Protein AF-A0A937BWY9-F1 (afdb_monomer_lite)

Sequence (164 aa):
MGCRSGISLKLDKDNQLSMIPYVVAERKTKSTTWFFGRTANEGKVNILKSVSLQLISKKKAGSAGRKNSDEYYIIDLCDQHLGIKGSRQHRFDFLLGDSGRKLPVDVYYESLNLVVEFNEQQHSKSIKHFDKPDKITVSGVNRGMQRKMYDKLKRTVLPKRGIR

Secondary structure (DSSP, 8-state):
-----HHHHHHHHTT-GGGSTTEEEEEETTEEEEEE-S----S----------------------GGGSHHHHHHHHHHHHHTS--EEEEEEEEEE-TTSPEEEEEEEEGGGTEEE----GGGSS--HHHH-TT-B-TTS-BHHHHHHHHHHHHHHHHHHTT--

Radius of gyration: 24.06 Å; chains: 1; bounding box: 37×62×51 Å

pLDDT: mean 71.96, std 20.23, range [33.38, 96.62]

Foldseek 3Di:
DDDPPPVCVVCVVVVNNVVDPQWDWDDDPVDIDIDGDPDPDDDDPDDPPDDDPDPPDPPPPPPPDPCPDPLNVVQVVVCVVVVHRWDAQDFDQPQAAPVRDTGGFGTADPVVLEGDHDDDCVLVDDDCVQQVCVDADPVRDTPSVSVVVSVVSCVVVSVVVVRD

Structure (mmCIF, N/CA/C/O backbone):
data_AF-A0A937BWY9-F1
#
_entry.id   AF-A0A937BWY9-F1
#
loop_
_atom_site.group_PDB
_atom_site.id
_atom_site.type_symbol
_atom_site.label_atom_id
_atom_site.label_alt_id
_atom_site.label_comp_id
_atom_site.label_asym_id
_atom_site.label_entity_id
_atom_site.label_seq_id
_atom_site.pdbx_PDB_ins_code
_atom_site.Cartn_x
_atom_site.Cartn_y
_atom_site.Cartn_z
_atom_site.occupancy
_atom_site.B_iso_or_equiv
_atom_site.auth_seq_id
_atom_site.auth_comp_id
_atom_site.auth_asym_id
_atom_site.auth_atom_id
_atom_site.pdbx_PDB_model_num
ATOM 1 N N . MET A 1 1 ? 3.458 19.291 4.969 1.00 33.38 1 MET A N 1
ATOM 2 C CA . MET A 1 1 ? 3.557 20.192 3.797 1.00 33.38 1 MET A CA 1
ATOM 3 C C . MET A 1 1 ? 3.786 21.615 4.277 1.00 33.38 1 MET A C 1
ATOM 5 O O . MET A 1 1 ? 2.881 22.220 4.831 1.00 33.38 1 MET A O 1
ATOM 9 N N . GLY A 1 2 ? 5.010 22.127 4.138 1.00 35.19 2 GLY A N 1
ATOM 10 C CA . GLY A 1 2 ? 5.295 23.534 4.411 1.00 35.19 2 GLY A CA 1
ATOM 11 C C . GLY A 1 2 ? 4.784 24.380 3.254 1.00 35.19 2 GLY A C 1
ATOM 12 O O . GLY A 1 2 ? 5.436 24.445 2.212 1.00 35.19 2 GLY A O 1
ATOM 13 N N . CYS A 1 3 ? 3.620 25.006 3.419 1.00 35.94 3 CYS A N 1
ATOM 14 C CA . CYS A 1 3 ? 3.224 26.113 2.561 1.00 35.94 3 CYS A CA 1
ATOM 15 C C . CYS A 1 3 ? 4.315 27.181 2.683 1.00 35.94 3 CYS A C 1
ATOM 17 O O . CYS A 1 3 ? 4.510 27.746 3.756 1.00 35.94 3 CYS A O 1
ATOM 19 N N . ARG A 1 4 ? 5.062 27.444 1.604 1.00 43.94 4 ARG A N 1
ATOM 20 C CA . ARG A 1 4 ? 5.925 28.629 1.522 1.00 43.94 4 ARG A CA 1
ATOM 21 C C . ARG A 1 4 ? 4.999 29.839 1.410 1.00 43.94 4 ARG A C 1
ATOM 23 O O . ARG A 1 4 ? 4.668 30.285 0.317 1.00 43.94 4 ARG A O 1
ATOM 30 N N . SER A 1 5 ? 4.491 30.287 2.552 1.00 49.69 5 SER A N 1
ATOM 31 C CA . SER A 1 5 ? 3.469 31.316 2.671 1.00 49.69 5 SER A CA 1
ATOM 32 C C . SER A 1 5 ? 4.078 32.698 2.435 1.00 49.69 5 SER A C 1
ATOM 34 O O . SER A 1 5 ? 4.404 33.429 3.367 1.00 49.69 5 SER A O 1
ATOM 36 N N . GLY A 1 6 ? 4.198 33.095 1.163 1.00 54.75 6 GLY A N 1
ATOM 37 C CA . GLY A 1 6 ? 4.544 34.478 0.793 1.00 54.75 6 GLY A CA 1
ATOM 38 C C . GLY A 1 6 ? 3.626 35.519 1.457 1.00 54.75 6 GLY A C 1
ATOM 39 O O . GLY A 1 6 ? 4.057 36.629 1.754 1.00 54.75 6 GLY A O 1
ATOM 40 N N . ILE A 1 7 ? 2.396 35.115 1.787 1.00 60.25 7 ILE A N 1
ATOM 41 C CA . ILE A 1 7 ? 1.405 35.900 2.529 1.00 60.25 7 ILE A CA 1
ATOM 42 C C . ILE A 1 7 ? 1.875 36.197 3.965 1.00 60.25 7 ILE A C 1
ATOM 44 O O . ILE A 1 7 ? 1.814 37.343 4.396 1.00 60.25 7 ILE A O 1
ATOM 48 N N . SER A 1 8 ? 2.421 35.211 4.689 1.00 57.72 8 SER A N 1
ATOM 49 C CA . SER A 1 8 ? 2.916 35.413 6.062 1.00 57.72 8 SER A CA 1
ATOM 50 C C . SER A 1 8 ? 4.131 36.336 6.098 1.00 57.72 8 SER A C 1
ATOM 52 O O . SER A 1 8 ? 4.260 37.139 7.011 1.00 57.72 8 SER A O 1
ATOM 54 N N . LEU A 1 9 ? 4.996 36.265 5.081 1.00 62.19 9 LEU A N 1
ATOM 55 C CA . LEU A 1 9 ? 6.194 37.101 4.995 1.00 62.19 9 LEU A CA 1
ATOM 56 C C . LEU A 1 9 ? 5.858 38.572 4.694 1.00 62.19 9 LEU A C 1
ATOM 58 O O . LEU A 1 9 ? 6.522 39.471 5.205 1.00 62.19 9 LEU A O 1
ATOM 62 N N . LYS A 1 10 ? 4.829 38.817 3.871 1.00 69.31 10 LYS A N 1
ATOM 63 C CA . LYS A 1 10 ? 4.299 40.158 3.580 1.00 69.31 10 LYS A CA 1
ATOM 64 C C . LYS A 1 10 ? 3.650 40.765 4.831 1.00 69.31 10 LYS A C 1
ATOM 66 O O . LYS A 1 10 ? 4.046 41.844 5.250 1.00 69.31 10 LYS A O 1
ATOM 71 N N . LEU A 1 11 ? 2.756 40.020 5.481 1.00 68.50 11 LEU A N 1
ATOM 72 C CA . LEU A 1 11 ? 2.069 40.462 6.700 1.00 68.50 11 LEU A CA 1
ATOM 73 C C . LEU A 1 11 ? 3.018 40.644 7.891 1.00 68.50 11 LEU A C 1
ATOM 75 O O . LEU A 1 11 ? 2.766 41.491 8.741 1.00 68.50 11 LEU A O 1
ATOM 79 N N . ASP A 1 12 ? 4.120 39.889 7.951 1.00 69.38 12 ASP A N 1
ATOM 80 C CA . ASP A 1 12 ? 5.171 40.098 8.954 1.00 69.38 12 ASP A CA 1
ATOM 81 C C . ASP A 1 12 ? 5.902 41.431 8.755 1.00 69.38 12 ASP A C 1
ATOM 83 O O . ASP A 1 12 ? 6.099 42.171 9.714 1.00 69.38 12 ASP A O 1
ATOM 87 N N . LYS A 1 13 ? 6.257 41.772 7.507 1.00 72.12 13 LYS A N 1
ATOM 88 C CA . LYS A 1 13 ? 6.880 43.067 7.179 1.00 72.12 13 LYS A CA 1
ATOM 89 C C . LYS A 1 13 ? 5.955 44.244 7.469 1.00 72.12 13 LYS A C 1
ATOM 91 O O . LYS A 1 13 ? 6.423 45.276 7.936 1.00 72.12 13 LYS A O 1
ATOM 96 N N . ASP A 1 14 ? 4.664 44.054 7.227 1.00 76.25 14 ASP A N 1
ATOM 97 C CA . ASP A 1 14 ? 3.644 45.084 7.411 1.00 76.25 14 ASP A CA 1
ATOM 98 C C . ASP A 1 14 ? 3.114 45.127 8.867 1.00 76.25 14 ASP A C 1
ATOM 100 O O . ASP A 1 14 ? 2.213 45.903 9.174 1.00 76.25 14 ASP A O 1
ATOM 104 N N . ASN A 1 15 ? 3.677 44.313 9.778 1.00 72.31 15 ASN A N 1
ATOM 105 C CA . ASN A 1 15 ? 3.294 44.169 11.193 1.00 72.31 15 ASN A CA 1
ATOM 106 C C . ASN A 1 15 ? 1.808 43.808 11.424 1.00 72.31 15 ASN A C 1
ATOM 108 O O . ASN A 1 15 ? 1.207 44.159 12.437 1.00 72.31 15 ASN A O 1
ATOM 112 N N . GLN A 1 16 ? 1.211 43.077 10.481 1.00 76.25 16 GLN A N 1
ATOM 113 C CA . GLN A 1 16 ? -0.201 42.671 10.466 1.00 76.25 16 GLN A CA 1
ATOM 114 C C . GLN A 1 16 ? -0.400 41.185 10.793 1.00 76.25 16 GLN A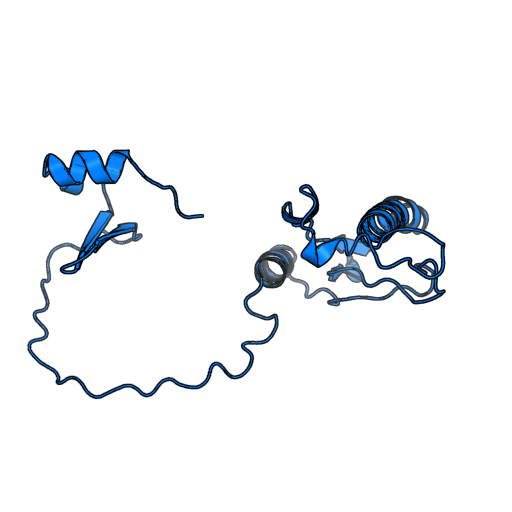 C 1
ATOM 116 O O . GLN A 1 16 ? -1.477 40.632 10.587 1.00 76.25 16 GLN A O 1
ATOM 121 N N . LEU A 1 17 ? 0.620 40.507 11.326 1.00 72.19 17 LEU A N 1
ATOM 122 C CA . LEU A 1 17 ? 0.529 39.095 11.722 1.00 72.19 17 LEU A CA 1
ATOM 123 C C . LEU A 1 17 ? -0.590 38.813 12.730 1.00 72.19 17 LEU A C 1
ATOM 125 O O . LEU A 1 17 ? -1.163 37.731 12.695 1.00 72.19 17 LEU A O 1
ATOM 129 N N . SER A 1 18 ? -0.939 39.779 13.581 1.00 69.12 18 SER A N 1
ATOM 130 C CA . SER A 1 18 ? -2.065 39.665 14.517 1.00 69.12 18 SER A CA 1
ATOM 131 C C . SER A 1 18 ? -3.422 39.490 13.827 1.00 69.12 18 SER A C 1
ATOM 133 O O . SER A 1 18 ? -4.354 39.001 14.457 1.00 69.12 18 SER A O 1
ATOM 135 N N . MET A 1 19 ? -3.539 39.851 12.542 1.00 71.12 19 MET A N 1
ATOM 136 C CA . MET A 1 19 ? -4.762 39.657 11.761 1.00 71.12 19 MET A CA 1
ATOM 137 C C . MET A 1 19 ? -4.991 38.207 11.352 1.00 71.12 19 MET A C 1
ATOM 139 O O . MET A 1 19 ? -6.093 37.883 10.918 1.00 71.12 19 MET A O 1
ATOM 143 N N . ILE A 1 20 ? -3.980 37.339 11.456 1.00 72.19 20 ILE A N 1
ATOM 144 C CA . ILE A 1 20 ? -4.160 35.917 11.189 1.00 72.19 20 ILE A CA 1
ATOM 145 C C . ILE A 1 20 ? -4.449 35.222 12.520 1.00 72.19 20 ILE A C 1
ATOM 147 O O . ILE A 1 20 ? -3.542 35.083 13.347 1.00 72.19 20 ILE A O 1
ATOM 151 N N . PRO A 1 21 ? -5.683 34.744 12.745 1.00 70.69 21 PRO A N 1
ATOM 152 C CA . PRO A 1 21 ? -5.988 33.982 13.942 1.00 70.69 21 PRO A CA 1
ATOM 153 C C . PRO A 1 21 ? -5.048 32.779 14.044 1.00 70.69 21 PRO A C 1
ATOM 155 O O . PRO A 1 21 ? -4.742 32.138 13.036 1.00 70.69 21 PRO A O 1
ATOM 158 N N . TYR A 1 22 ? -4.613 32.459 15.264 1.00 73.31 22 TYR A N 1
ATOM 159 C CA . TYR A 1 22 ? -3.822 31.260 15.573 1.00 73.31 22 TYR A CA 1
ATOM 160 C C . TYR A 1 22 ? -2.367 31.249 15.077 1.00 73.31 22 TYR A C 1
ATOM 162 O O . TYR A 1 22 ? -1.690 30.228 15.239 1.00 73.31 22 TYR A O 1
ATOM 170 N N . VAL A 1 23 ? -1.865 32.346 14.493 1.00 78.06 23 VAL A N 1
ATOM 171 C CA . VAL A 1 23 ? -0.465 32.432 14.058 1.00 78.06 23 VAL A CA 1
ATOM 172 C C . VAL A 1 23 ? 0.459 32.830 15.211 1.00 78.06 23 VAL A C 1
ATOM 174 O O . VAL A 1 23 ? 0.190 33.770 15.956 1.00 78.06 23 VAL A O 1
ATOM 177 N N . VAL A 1 24 ? 1.592 32.140 15.331 1.00 73.44 24 VAL A N 1
ATOM 178 C CA . VAL A 1 24 ? 2.678 32.491 16.254 1.00 73.44 24 VAL A CA 1
ATOM 179 C C . VAL A 1 24 ? 3.982 32.562 15.469 1.00 73.44 24 VAL A C 1
ATOM 181 O O . VAL A 1 24 ? 4.346 31.619 14.766 1.00 73.44 24 VAL A O 1
ATOM 184 N N . ALA A 1 25 ? 4.692 33.685 15.577 1.00 75.69 25 ALA A N 1
ATOM 185 C CA . ALA A 1 25 ? 5.987 33.882 14.934 1.00 75.69 25 ALA A CA 1
ATOM 186 C C . ALA A 1 25 ? 7.124 33.670 15.944 1.00 75.69 25 ALA A C 1
ATOM 188 O O . ALA A 1 25 ? 7.256 34.422 16.908 1.00 75.69 25 ALA A O 1
ATOM 189 N N . GLU A 1 26 ? 7.978 32.676 15.703 1.00 75.00 26 GLU A N 1
ATOM 190 C CA . GLU A 1 26 ? 9.237 32.497 16.428 1.00 75.00 26 GLU A CA 1
ATOM 191 C C . GLU A 1 26 ? 10.357 33.203 15.651 1.00 75.00 26 GLU A C 1
ATOM 193 O O . GLU A 1 26 ? 10.702 32.822 14.526 1.00 75.00 26 GLU A O 1
ATOM 198 N N . ARG A 1 27 ? 10.931 34.256 16.242 1.00 73.44 27 ARG A N 1
ATOM 199 C CA . ARG A 1 27 ? 12.004 35.043 15.622 1.00 73.44 27 ARG A CA 1
ATOM 200 C C . ARG A 1 27 ? 13.362 34.591 16.153 1.00 73.44 27 ARG A C 1
ATOM 202 O O . ARG A 1 27 ? 13.632 34.694 17.345 1.00 73.44 27 ARG A O 1
ATOM 209 N N . LYS A 1 28 ? 14.234 34.124 15.260 1.00 71.56 28 LYS A N 1
ATOM 210 C CA . LYS A 1 28 ? 15.658 33.869 15.535 1.00 71.56 28 LYS A CA 1
ATOM 211 C C . LYS A 1 28 ? 16.496 34.893 14.784 1.00 71.56 28 LYS A C 1
ATOM 213 O O . LYS A 1 28 ? 16.067 35.415 13.761 1.00 71.56 28 LYS A O 1
ATOM 218 N N . THR A 1 29 ? 17.726 35.125 15.237 1.00 61.41 29 THR A N 1
ATOM 219 C CA . THR A 1 29 ? 18.651 36.113 14.645 1.00 61.41 29 THR A CA 1
ATOM 220 C C . THR A 1 29 ? 18.888 35.941 13.141 1.00 61.41 29 THR A C 1
ATOM 222 O O . THR A 1 29 ? 19.237 36.905 12.472 1.00 61.41 29 THR A O 1
ATOM 225 N N . LYS A 1 30 ? 18.696 34.732 12.598 1.00 64.75 30 LYS A N 1
ATOM 226 C CA . LYS A 1 30 ? 18.904 34.418 11.174 1.00 64.75 30 LYS A CA 1
ATOM 227 C C . LYS A 1 30 ? 17.641 33.969 10.429 1.00 64.75 30 LYS A C 1
ATOM 229 O O . LYS A 1 30 ? 17.704 33.779 9.219 1.00 64.75 30 LYS A O 1
ATOM 234 N N . SER A 1 31 ? 16.515 33.759 11.114 1.00 60.41 31 SER A N 1
ATOM 235 C CA . SER A 1 31 ? 15.298 33.233 10.481 1.00 60.41 31 SER A CA 1
ATOM 236 C C . SER A 1 31 ? 14.047 33.479 11.321 1.00 60.41 31 SER A C 1
ATOM 238 O O . SER A 1 31 ? 14.045 33.187 12.518 1.00 60.41 31 SER A O 1
ATOM 240 N N . THR A 1 32 ? 12.958 33.891 10.677 1.00 76.69 32 THR A N 1
ATOM 241 C CA . THR A 1 32 ? 11.613 33.878 11.270 1.00 76.69 32 THR A CA 1
ATOM 242 C C . THR A 1 32 ? 10.889 32.607 10.840 1.00 76.69 32 THR A C 1
ATOM 244 O O . THR A 1 32 ? 10.840 32.301 9.650 1.00 76.69 32 THR A O 1
ATOM 247 N N . THR A 1 33 ? 10.351 31.852 11.798 1.00 77.94 33 THR A N 1
ATOM 248 C CA . THR A 1 33 ? 9.520 30.667 11.536 1.00 77.94 33 THR A CA 1
ATOM 249 C C . THR A 1 33 ? 8.110 30.924 12.055 1.00 77.94 33 THR A C 1
ATOM 251 O O . THR A 1 33 ? 7.945 31.366 13.189 1.00 77.94 33 THR A O 1
ATOM 254 N N . TRP A 1 34 ? 7.095 30.659 11.232 1.00 75.88 34 TRP A N 1
ATOM 255 C CA . TRP A 1 34 ? 5.687 30.848 11.593 1.00 75.88 34 TRP A CA 1
ATOM 256 C C . TRP A 1 34 ? 5.012 29.503 11.859 1.00 75.88 34 TRP A C 1
ATOM 258 O O . TRP A 1 34 ? 5.158 28.566 11.073 1.00 75.88 34 TRP A O 1
ATOM 268 N N . PHE A 1 35 ? 4.246 29.431 12.944 1.00 76.56 35 PHE A N 1
ATOM 269 C CA . PHE A 1 35 ? 3.474 28.265 13.360 1.00 76.56 35 PHE A CA 1
ATOM 270 C C . PHE A 1 35 ? 1.986 28.616 13.438 1.00 76.56 35 PHE A C 1
ATOM 272 O O . PHE A 1 35 ? 1.634 29.750 13.751 1.00 76.56 35 PHE A O 1
ATOM 279 N N . PHE A 1 36 ? 1.122 27.630 13.191 1.00 75.75 36 PHE A N 1
ATOM 280 C CA . PHE A 1 36 ? -0.328 27.740 13.364 1.00 75.75 36 PHE A CA 1
ATOM 281 C C . PHE A 1 36 ? -0.774 26.701 14.395 1.00 75.75 36 PHE A C 1
ATOM 283 O O . PHE A 1 36 ? -0.582 25.505 14.177 1.00 75.75 36 PHE A O 1
ATOM 290 N N . GLY A 1 37 ? -1.316 27.145 15.531 1.00 64.75 37 GLY A N 1
ATOM 291 C CA . GLY A 1 37 ? -1.677 26.279 16.660 1.00 64.75 37 GLY A CA 1
ATOM 292 C C . GLY A 1 37 ? -3.135 26.444 17.077 1.00 64.75 37 GLY A C 1
ATOM 293 O O . GLY A 1 37 ? -3.651 27.549 17.104 1.00 64.75 37 GLY A O 1
ATOM 294 N N . ARG A 1 38 ? -3.822 25.355 17.434 1.00 50.44 38 ARG A N 1
ATOM 295 C CA . ARG A 1 38 ? -5.285 25.326 17.649 1.00 50.44 38 ARG A CA 1
ATOM 296 C C . ARG A 1 38 ? -5.804 26.065 18.896 1.00 50.44 38 ARG A C 1
ATOM 298 O O . ARG A 1 38 ? -6.980 25.936 19.214 1.00 50.44 38 ARG A O 1
ATOM 305 N N . THR A 1 39 ? -4.971 26.818 19.605 1.00 46.78 39 THR A N 1
ATOM 306 C CA . THR A 1 39 ? -5.355 27.488 20.852 1.00 46.78 39 THR A CA 1
ATOM 307 C C . THR A 1 39 ? -5.155 28.990 20.735 1.00 46.78 39 THR A C 1
ATOM 309 O O . THR A 1 39 ? -4.026 29.467 20.609 1.00 46.78 39 THR A O 1
ATOM 312 N N . ALA A 1 40 ? -6.260 29.728 20.815 1.00 48.69 40 ALA A N 1
ATOM 313 C CA . ALA A 1 40 ? -6.246 31.130 21.196 1.00 48.69 40 ALA A CA 1
ATOM 314 C C . ALA A 1 40 ? -5.733 31.208 22.640 1.00 48.69 40 ALA A C 1
ATOM 316 O O . ALA A 1 40 ? -6.485 30.956 23.572 1.00 48.69 40 ALA A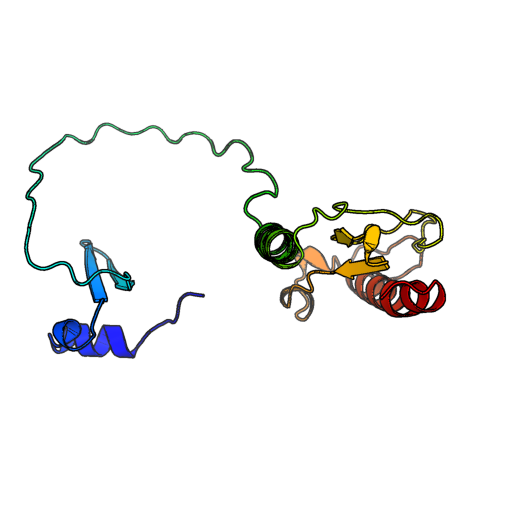 O 1
ATOM 317 N N . ASN A 1 41 ? -4.441 31.475 22.827 1.00 47.59 41 ASN A N 1
ATOM 318 C CA . ASN A 1 41 ? -3.917 31.756 24.157 1.00 47.59 41 ASN A CA 1
ATOM 319 C C . ASN A 1 41 ? -3.880 33.265 24.354 1.00 47.59 41 ASN A C 1
ATOM 321 O O . ASN A 1 41 ? -2.920 33.958 24.015 1.00 47.59 41 ASN A O 1
ATOM 325 N N . GLU A 1 42 ? -4.995 33.719 24.914 1.00 39.12 42 GLU A N 1
ATOM 326 C CA . GLU A 1 42 ? -5.072 34.759 25.928 1.00 39.12 42 GLU A CA 1
ATOM 327 C C . GLU A 1 42 ? -3.820 34.763 26.820 1.00 39.12 42 GLU A C 1
ATOM 329 O O . GLU A 1 42 ? -3.226 33.726 27.130 1.00 39.12 42 GLU A O 1
ATOM 334 N N . GLY A 1 43 ? -3.387 35.970 27.171 1.00 41.91 43 GLY A N 1
ATOM 335 C CA . GLY A 1 43 ? -2.063 36.259 27.694 1.00 41.91 43 GLY A CA 1
ATOM 336 C C . GLY A 1 43 ? -1.563 35.319 28.791 1.00 41.91 43 GLY A C 1
ATOM 337 O O . GLY A 1 43 ? -2.204 35.118 29.816 1.00 41.91 43 GLY A O 1
ATOM 338 N N . LYS A 1 44 ? -0.332 34.845 28.594 1.00 35.09 44 LYS A N 1
ATOM 339 C CA . LYS A 1 44 ? 0.704 34.711 29.626 1.00 35.09 44 LYS A CA 1
ATOM 340 C C . LYS A 1 44 ? 2.049 34.547 28.927 1.00 35.09 44 LYS A C 1
ATOM 342 O O . LYS A 1 44 ? 2.462 33.455 28.546 1.00 35.09 44 LYS A O 1
ATOM 347 N N . VAL A 1 45 ? 2.730 35.677 28.749 1.00 36.81 45 VAL A N 1
ATOM 348 C CA . VAL A 1 45 ? 4.166 35.724 28.475 1.00 36.81 45 VAL A CA 1
ATOM 349 C C . VAL A 1 45 ? 4.863 35.197 29.729 1.00 36.81 45 VAL A C 1
ATOM 351 O O . VAL A 1 45 ? 5.145 35.950 30.656 1.00 36.81 45 VAL A O 1
ATOM 354 N N . ASN A 1 46 ? 5.100 33.888 29.791 1.00 37.78 46 ASN A N 1
ATOM 355 C CA . ASN A 1 46 ? 5.983 33.323 30.801 1.00 37.78 46 ASN A CA 1
ATOM 356 C C . ASN A 1 46 ? 7.422 33.455 30.311 1.00 37.78 46 ASN A C 1
ATOM 358 O O . ASN A 1 46 ? 7.944 32.643 29.550 1.00 37.78 46 ASN A O 1
ATOM 362 N N . ILE A 1 47 ? 8.038 34.536 30.781 1.00 39.56 47 ILE A N 1
ATOM 363 C CA . ILE A 1 47 ? 9.478 34.714 30.890 1.00 39.56 47 ILE A CA 1
ATOM 364 C C . ILE A 1 47 ? 10.022 33.528 31.697 1.00 39.56 47 ILE A C 1
ATOM 366 O O . ILE A 1 47 ? 9.943 33.516 32.922 1.00 39.56 47 ILE A O 1
ATOM 370 N N . LEU A 1 48 ? 10.611 32.544 31.021 1.00 37.41 48 LEU A N 1
ATOM 371 C CA . LEU A 1 48 ? 11.645 31.713 31.630 1.00 37.41 48 LEU A CA 1
ATOM 372 C C . LEU A 1 48 ? 12.994 32.294 31.213 1.00 37.41 48 LEU A C 1
ATOM 374 O O . LEU A 1 48 ? 13.547 32.004 30.153 1.00 37.41 48 LEU A O 1
ATOM 378 N N . LYS A 1 49 ? 13.471 33.196 32.075 1.00 35.97 49 LYS A N 1
ATOM 379 C CA . LYS A 1 49 ? 14.862 33.629 32.167 1.00 35.97 49 LYS A CA 1
ATOM 380 C C . LYS A 1 49 ? 15.774 32.402 32.250 1.00 35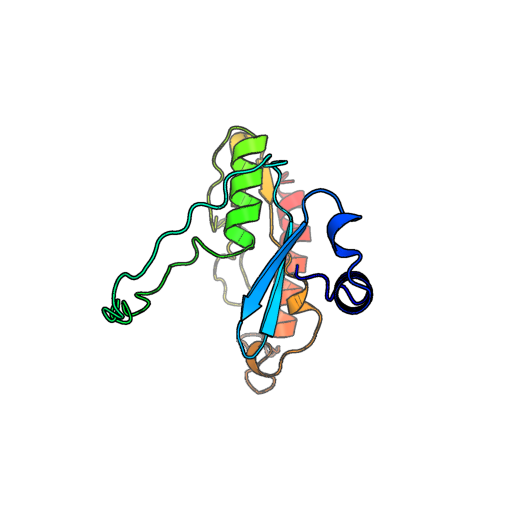.97 49 LYS A C 1
ATOM 382 O O . LYS A 1 49 ? 15.525 31.496 33.037 1.00 35.97 49 LYS A O 1
ATOM 387 N N . SER A 1 50 ? 16.847 32.455 31.466 1.00 45.25 50 SER A N 1
ATOM 388 C CA . SER A 1 50 ? 18.164 31.883 31.764 1.00 45.25 50 SER A CA 1
ATOM 389 C C . SER A 1 50 ? 18.182 30.489 32.400 1.00 45.25 50 SER A C 1
ATOM 391 O O . SER A 1 50 ? 18.320 30.354 33.614 1.00 45.25 50 SER A O 1
ATOM 393 N N . VAL A 1 51 ? 18.207 29.453 31.564 1.00 34.00 51 VAL A N 1
ATOM 394 C CA . VAL A 1 51 ? 18.958 28.244 31.908 1.00 34.00 51 VAL A CA 1
ATOM 395 C C . VAL A 1 51 ? 19.960 28.003 30.790 1.00 34.00 51 VAL A C 1
ATOM 397 O O . VAL A 1 51 ? 19.611 27.714 29.649 1.00 34.00 51 VAL A O 1
ATOM 400 N N . SER A 1 52 ? 21.203 28.288 31.157 1.00 34.62 52 SER A N 1
ATOM 401 C CA . SER A 1 52 ? 22.477 27.778 30.667 1.00 34.62 52 SER A CA 1
ATOM 402 C C . SER A 1 52 ? 22.407 26.825 29.474 1.00 34.62 52 SER A C 1
ATOM 404 O O . SER A 1 52 ? 21.757 25.783 29.525 1.00 34.62 52 SER A O 1
ATOM 406 N N . LEU A 1 53 ? 23.211 27.138 28.454 1.00 40.56 53 LEU A N 1
ATOM 407 C CA . LEU A 1 53 ? 23.719 26.201 27.454 1.00 40.56 53 LEU A CA 1
ATOM 408 C C . LEU A 1 53 ? 24.366 24.989 28.144 1.00 40.56 53 LEU A C 1
ATOM 410 O O . LEU A 1 53 ? 25.581 24.923 28.305 1.00 40.56 53 LEU A O 1
ATOM 414 N N . GLN A 1 54 ? 23.567 24.009 28.545 1.00 37.62 54 GLN A N 1
ATOM 415 C CA . GLN A 1 54 ? 24.051 22.653 28.703 1.00 37.62 54 GLN A CA 1
ATOM 416 C C . GLN A 1 54 ? 23.713 21.924 27.418 1.00 37.62 54 GLN A C 1
ATOM 418 O O . GLN A 1 54 ? 22.554 21.682 27.090 1.00 37.62 54 GLN A O 1
ATOM 423 N N . LEU A 1 55 ? 24.780 21.666 26.663 1.00 44.50 55 LEU A N 1
ATOM 424 C CA . LEU A 1 55 ? 24.857 20.750 25.538 1.00 44.50 55 LEU A CA 1
ATOM 425 C C . LEU A 1 55 ? 24.028 19.499 25.839 1.00 44.50 55 LEU A C 1
ATOM 427 O O . LEU A 1 55 ? 24.526 18.540 26.428 1.00 44.50 55 LEU A O 1
ATOM 431 N N . ILE A 1 56 ? 22.769 19.484 25.398 1.00 39.56 56 ILE A N 1
ATOM 432 C CA . ILE A 1 56 ? 22.053 18.229 25.226 1.00 39.56 56 ILE A CA 1
ATOM 433 C C . ILE A 1 56 ? 22.774 17.576 24.061 1.00 39.56 56 ILE A C 1
ATOM 435 O O . ILE A 1 56 ? 22.622 17.957 22.898 1.00 39.56 56 ILE A O 1
ATOM 439 N N . SER A 1 57 ? 23.687 16.688 24.444 1.00 38.81 57 SER A N 1
ATOM 440 C CA . SER A 1 57 ? 24.524 15.896 23.570 1.00 38.81 57 SER A CA 1
ATOM 441 C C . SER A 1 57 ? 23.690 15.409 22.395 1.00 38.81 57 SER A C 1
ATOM 443 O O . SER A 1 57 ? 22.530 15.018 22.555 1.00 38.81 57 SER A O 1
ATOM 445 N N . LYS A 1 58 ? 24.271 15.457 21.191 1.00 45.12 58 LYS A N 1
ATOM 446 C CA . LYS A 1 58 ? 23.730 14.754 20.029 1.00 45.12 58 LYS A CA 1
ATOM 447 C C . LYS A 1 58 ? 23.477 13.310 20.463 1.00 45.12 58 LYS A C 1
ATOM 449 O O . LYS A 1 58 ? 24.394 12.490 20.421 1.00 45.12 58 LYS A O 1
ATOM 454 N N . LYS A 1 59 ? 22.247 12.981 20.874 1.00 38.72 59 LYS A N 1
ATOM 455 C CA . LYS A 1 59 ? 21.801 11.597 20.913 1.00 38.72 59 LYS A CA 1
ATOM 456 C C . LYS A 1 59 ? 21.913 11.157 19.470 1.00 38.72 59 LYS A C 1
ATOM 458 O O . LYS A 1 59 ? 21.179 11.633 18.606 1.00 38.72 59 LYS A O 1
ATOM 463 N N . LYS A 1 60 ? 22.935 10.337 19.220 1.00 41.62 60 LYS A N 1
ATOM 464 C CA . LYS A 1 60 ? 23.121 9.562 17.999 1.00 41.62 60 LYS A CA 1
ATOM 465 C C . LYS A 1 60 ? 21.721 9.137 17.577 1.00 41.62 60 LYS A C 1
ATOM 467 O O . LYS A 1 60 ? 21.033 8.503 18.378 1.00 41.62 60 LYS A O 1
ATOM 472 N N . ALA A 1 61 ? 21.284 9.556 16.392 1.00 42.72 61 ALA A N 1
ATOM 473 C CA . ALA A 1 61 ? 20.065 9.046 15.795 1.00 42.72 61 ALA A CA 1
ATOM 474 C C . ALA A 1 61 ? 20.293 7.547 15.565 1.00 42.72 61 ALA A C 1
ATOM 476 O O . ALA A 1 61 ? 20.726 7.119 14.500 1.00 42.72 61 ALA A O 1
ATOM 477 N N . GLY A 1 62 ? 20.112 6.753 16.621 1.00 37.59 62 GLY A N 1
ATOM 478 C CA . GLY A 1 62 ? 19.911 5.327 16.515 1.00 37.59 62 GLY A CA 1
ATOM 479 C C . GLY A 1 62 ? 18.687 5.190 15.639 1.00 37.59 62 GLY A C 1
ATOM 480 O O . GLY A 1 62 ? 17.675 5.819 15.940 1.00 37.59 62 GLY A O 1
ATOM 481 N N . SER A 1 63 ? 18.856 4.493 14.516 1.00 46.91 63 SER A N 1
ATOM 482 C CA . SER A 1 63 ? 17.870 4.271 13.464 1.00 46.91 63 SER A CA 1
ATOM 483 C C . SER A 1 63 ? 16.445 4.390 13.999 1.00 46.91 63 SER A C 1
ATOM 485 O O . SER A 1 63 ? 15.912 3.430 14.561 1.00 46.91 63 SER A O 1
ATOM 487 N N . ALA A 1 64 ? 15.841 5.575 13.865 1.00 46.91 64 ALA A N 1
ATOM 488 C CA . ALA A 1 64 ? 14.417 5.728 14.077 1.00 46.91 64 ALA A CA 1
ATOM 489 C C . ALA A 1 64 ? 13.803 4.886 12.964 1.00 46.91 64 ALA A C 1
ATOM 491 O O . ALA A 1 64 ? 13.798 5.279 11.798 1.00 46.91 64 ALA A O 1
ATOM 492 N N . GLY A 1 65 ? 13.480 3.639 13.311 1.00 51.28 65 GLY A N 1
ATOM 493 C CA . GLY A 1 65 ? 12.972 2.650 12.380 1.00 51.28 65 GLY A CA 1
ATOM 494 C C . GLY A 1 65 ? 11.748 3.200 11.660 1.00 51.28 65 GLY A C 1
ATOM 495 O O . GLY A 1 65 ? 11.164 4.189 12.092 1.00 51.28 65 GLY A O 1
ATOM 496 N N . ARG A 1 66 ? 11.352 2.521 10.582 1.00 55.56 66 ARG A N 1
ATOM 497 C CA . ARG A 1 66 ? 10.243 2.822 9.649 1.00 55.56 66 ARG A CA 1
ATOM 498 C C . ARG A 1 66 ? 8.925 3.386 10.238 1.00 55.56 66 ARG A C 1
ATOM 500 O O . ARG A 1 66 ? 8.093 3.848 9.471 1.00 55.56 66 ARG A O 1
ATOM 507 N N . LYS A 1 67 ? 8.752 3.393 11.561 1.00 54.38 67 LYS A N 1
ATOM 508 C CA . LYS A 1 67 ? 7.660 3.993 12.340 1.00 54.38 67 LYS A CA 1
ATOM 509 C C . LYS A 1 67 ? 7.423 5.495 12.099 1.00 54.38 67 LYS A C 1
ATOM 511 O O . LYS A 1 67 ? 6.340 5.958 12.409 1.00 54.38 67 LYS A O 1
ATOM 516 N N . ASN A 1 68 ? 8.389 6.240 11.550 1.00 60.59 68 ASN A N 1
ATOM 517 C CA . ASN A 1 68 ? 8.220 7.665 11.202 1.00 60.59 68 ASN A CA 1
ATOM 518 C C . ASN A 1 68 ? 8.013 7.918 9.694 1.00 60.59 68 ASN A C 1
ATOM 520 O O . ASN A 1 68 ? 8.220 9.037 9.234 1.00 60.59 68 ASN A O 1
ATOM 524 N N . SER A 1 69 ? 7.682 6.892 8.905 1.00 77.19 69 SER A N 1
ATOM 525 C CA . SER A 1 69 ? 7.366 7.085 7.483 1.00 77.19 69 SER A CA 1
ATOM 526 C C . SER A 1 69 ? 5.912 7.519 7.291 1.00 77.19 69 SER A C 1
ATOM 528 O O . SER A 1 69 ? 5.034 7.083 8.038 1.00 77.19 69 SER A O 1
ATOM 530 N N . ASP A 1 70 ? 5.661 8.342 6.269 1.00 84.75 70 ASP A N 1
ATOM 531 C CA . ASP A 1 70 ? 4.306 8.752 5.880 1.00 84.75 70 ASP A CA 1
ATOM 532 C C . ASP A 1 70 ? 3.425 7.527 5.573 1.00 84.75 70 ASP A C 1
ATOM 534 O O . ASP A 1 70 ? 2.268 7.491 5.981 1.00 84.75 70 ASP A O 1
ATOM 538 N N . GLU A 1 71 ? 3.996 6.481 4.958 1.00 87.44 71 GLU A N 1
ATOM 539 C CA . GLU A 1 71 ? 3.356 5.169 4.766 1.00 87.44 71 GLU A CA 1
ATOM 540 C C . GLU A 1 71 ? 2.794 4.622 6.086 1.00 87.44 71 GLU A C 1
ATOM 542 O O . GLU A 1 71 ? 1.616 4.279 6.178 1.00 87.44 71 GLU A O 1
ATOM 547 N N . TYR A 1 72 ? 3.622 4.579 7.131 1.00 89.19 72 TYR A N 1
ATOM 548 C CA . TYR A 1 72 ? 3.222 4.042 8.427 1.00 89.19 72 TYR A CA 1
ATOM 549 C C . TYR A 1 72 ? 2.102 4.873 9.060 1.00 89.19 72 TYR A C 1
ATOM 551 O O . TYR A 1 72 ? 1.136 4.303 9.562 1.00 89.19 72 TYR A O 1
ATOM 559 N N . TYR A 1 73 ? 2.197 6.203 8.975 1.00 90.75 73 TYR A N 1
ATOM 560 C CA . TYR A 1 73 ? 1.173 7.117 9.482 1.00 90.75 73 TYR A CA 1
ATOM 561 C C . TYR A 1 73 ? -0.177 6.930 8.779 1.00 90.75 73 TYR A C 1
ATOM 563 O O . TYR A 1 73 ? -1.205 6.813 9.443 1.00 90.75 73 TYR A O 1
ATOM 571 N N . ILE A 1 74 ? -0.186 6.866 7.445 1.00 91.56 74 ILE A N 1
ATOM 572 C CA . ILE A 1 74 ? -1.421 6.691 6.672 1.00 91.56 74 ILE A CA 1
ATOM 573 C C . ILE A 1 74 ? -2.069 5.340 6.969 1.00 91.56 74 ILE A C 1
ATOM 575 O O . ILE A 1 74 ? -3.279 5.276 7.171 1.00 91.56 74 ILE A O 1
ATOM 579 N N . ILE A 1 75 ? -1.286 4.266 7.046 1.00 92.00 75 ILE A N 1
ATOM 580 C CA . ILE A 1 75 ? -1.853 2.952 7.347 1.00 92.00 75 ILE A CA 1
ATOM 581 C C . ILE A 1 75 ? -2.344 2.880 8.803 1.00 92.00 75 ILE A C 1
ATOM 583 O O . ILE A 1 75 ? -3.384 2.282 9.062 1.00 92.00 75 ILE A O 1
ATOM 587 N N . ASP A 1 76 ? -1.658 3.512 9.760 1.00 93.06 76 ASP A N 1
ATOM 588 C CA . ASP A 1 76 ? -2.151 3.597 11.141 1.00 93.06 76 ASP A CA 1
ATOM 589 C C . ASP A 1 76 ? -3.502 4.325 11.220 1.00 93.06 76 ASP A C 1
ATOM 591 O O . ASP A 1 76 ? -4.388 3.885 11.953 1.00 93.06 76 ASP A O 1
ATOM 595 N N . LEU A 1 77 ? -3.705 5.380 10.422 1.00 94.06 77 LEU A N 1
ATOM 596 C CA . LEU A 1 77 ? -5.016 6.024 10.294 1.00 94.06 77 LEU A CA 1
ATOM 597 C C . LEU A 1 77 ? -6.069 5.069 9.714 1.00 94.06 77 LEU A C 1
ATOM 599 O O . LEU A 1 77 ? -7.207 5.056 10.186 1.00 94.06 77 LEU A O 1
ATOM 603 N N . CYS A 1 78 ? -5.711 4.254 8.716 1.00 93.88 78 CYS A N 1
ATOM 604 C CA . CYS A 1 78 ? -6.612 3.234 8.177 1.00 93.88 78 CYS A CA 1
ATOM 605 C C . CYS A 1 78 ? -6.997 2.200 9.244 1.00 93.88 78 CYS A C 1
ATOM 607 O O . CYS A 1 78 ? -8.182 1.910 9.393 1.00 93.88 78 CYS A O 1
ATOM 609 N N . ASP A 1 79 ? -6.038 1.705 10.032 1.00 93.69 79 ASP A N 1
ATOM 610 C CA . ASP A 1 79 ? -6.305 0.767 11.131 1.00 93.69 79 ASP A CA 1
ATOM 611 C C . ASP A 1 79 ? -7.277 1.368 12.161 1.00 93.69 79 ASP A C 1
ATOM 613 O O . ASP A 1 79 ? -8.203 0.699 12.623 1.00 93.69 79 ASP A O 1
ATOM 617 N N . GLN A 1 80 ? -7.093 2.646 12.506 1.00 95.00 80 GLN A N 1
ATOM 618 C CA . GLN A 1 80 ? -7.961 3.360 13.444 1.00 95.00 80 GLN A CA 1
ATOM 619 C C . GLN A 1 80 ? -9.382 3.542 12.902 1.00 95.00 80 GLN A C 1
ATOM 621 O O . GLN A 1 80 ? -10.344 3.340 13.640 1.00 95.00 80 GLN A O 1
ATOM 626 N N . HIS A 1 81 ? -9.527 3.906 11.627 1.00 94.44 81 HIS A N 1
ATOM 627 C CA . HIS A 1 81 ? -10.836 4.121 11.011 1.00 94.44 81 HIS A CA 1
ATOM 628 C C . HIS A 1 81 ? -11.595 2.823 10.727 1.00 94.44 81 HIS A C 1
ATOM 630 O O . HIS A 1 81 ? -12.819 2.805 10.832 1.00 94.44 81 HIS A O 1
ATOM 636 N N . LEU A 1 82 ? -10.887 1.744 10.386 1.00 92.56 82 LEU A N 1
ATOM 637 C CA . LEU A 1 82 ? -11.485 0.426 10.162 1.00 92.56 82 LEU A CA 1
ATOM 638 C C . LEU A 1 82 ? -11.722 -0.342 11.472 1.00 92.56 82 LEU A C 1
ATOM 640 O O . LEU A 1 82 ? -12.455 -1.327 11.477 1.00 92.56 82 LEU A O 1
ATOM 644 N N . GLY A 1 83 ? -11.099 0.081 12.577 1.00 93.56 83 GLY A N 1
ATOM 645 C CA . GLY A 1 83 ? -11.199 -0.582 13.880 1.00 93.56 83 GLY A CA 1
ATOM 646 C C . GLY A 1 83 ? -10.507 -1.949 13.939 1.00 93.56 83 GLY A C 1
ATOM 647 O O . GLY A 1 83 ? -10.688 -2.693 14.900 1.00 93.56 83 GLY A O 1
ATOM 648 N N . ILE A 1 84 ? -9.709 -2.289 12.925 1.00 94.75 84 ILE A N 1
ATOM 649 C CA . ILE A 1 84 ? -8.988 -3.557 12.795 1.00 94.75 84 ILE A CA 1
ATOM 650 C C . ILE A 1 84 ? -7.534 -3.281 12.427 1.00 94.75 84 ILE A C 1
ATOM 652 O O . ILE A 1 84 ? -7.237 -2.370 11.660 1.00 94.75 84 ILE A O 1
ATOM 656 N N . LYS A 1 85 ? -6.610 -4.086 12.956 1.00 94.06 85 LYS A N 1
ATOM 657 C CA . LYS A 1 85 ? -5.194 -3.994 12.581 1.00 94.06 85 LYS A CA 1
ATOM 658 C C . LYS A 1 85 ? -4.910 -4.884 11.383 1.00 94.06 85 LYS A C 1
ATOM 660 O O . LYS A 1 85 ? -5.094 -6.097 11.466 1.00 94.06 85 LYS A O 1
ATOM 665 N N . GLY A 1 86 ? -4.436 -4.287 10.295 1.00 92.62 86 GLY A N 1
ATOM 666 C CA . GLY A 1 86 ? -4.028 -5.035 9.113 1.00 92.62 86 GLY A CA 1
ATOM 667 C C . GLY A 1 86 ? -2.641 -5.676 9.252 1.00 92.62 86 GLY A C 1
ATOM 668 O O . GLY A 1 86 ? -1.762 -5.192 9.971 1.00 92.62 86 GLY A O 1
ATOM 669 N N . SER A 1 87 ? -2.421 -6.768 8.522 1.00 95.12 87 SER A N 1
ATOM 670 C CA . SER A 1 87 ? -1.121 -7.428 8.388 1.00 95.12 87 SER A CA 1
ATOM 671 C C . SER A 1 87 ? -0.190 -6.565 7.533 1.00 95.12 87 SER A C 1
ATOM 673 O O . SER A 1 87 ? -0.447 -6.358 6.348 1.00 95.12 87 SER A O 1
ATOM 675 N N . ARG A 1 88 ? 0.882 -6.029 8.129 1.00 93.25 88 ARG A N 1
ATOM 676 C CA . ARG A 1 88 ? 1.848 -5.156 7.438 1.00 93.25 88 ARG A CA 1
ATOM 677 C C . ARG A 1 88 ? 2.821 -5.963 6.580 1.00 93.25 88 ARG A C 1
ATOM 679 O O . ARG A 1 88 ? 3.278 -7.022 7.006 1.00 93.25 88 ARG A O 1
ATOM 686 N N . GLN A 1 89 ? 3.189 -5.435 5.409 1.00 92.25 89 GLN A N 1
ATOM 687 C CA . GLN A 1 89 ? 4.082 -6.103 4.446 1.00 92.25 89 GLN A CA 1
ATOM 688 C C . GLN A 1 89 ? 3.637 -7.535 4.107 1.00 92.25 89 GLN A C 1
ATOM 690 O O . GLN A 1 89 ? 4.471 -8.435 3.950 1.00 92.25 89 GLN A O 1
ATOM 695 N N . HIS A 1 90 ? 2.321 -7.749 4.026 1.00 93.88 90 HIS A N 1
ATOM 696 C CA . HIS A 1 90 ? 1.728 -9.065 3.832 1.00 93.88 90 HIS A CA 1
ATOM 697 C C . HIS A 1 90 ? 2.158 -9.671 2.491 1.00 93.88 90 HIS A C 1
ATOM 699 O O . HIS A 1 90 ? 2.326 -8.967 1.495 1.00 93.88 90 HIS A O 1
ATOM 705 N N . ARG A 1 91 ? 2.367 -10.990 2.453 1.00 94.88 91 ARG A N 1
ATOM 706 C CA . ARG A 1 91 ? 2.876 -11.698 1.272 1.00 94.88 91 ARG A CA 1
ATOM 707 C C . ARG A 1 91 ? 1.952 -12.844 0.918 1.00 94.88 91 ARG A C 1
ATOM 709 O O . ARG A 1 91 ? 1.954 -13.865 1.596 1.00 94.88 91 ARG A O 1
ATOM 716 N N . PHE A 1 92 ? 1.243 -12.694 -0.191 1.00 94.25 92 PHE A N 1
ATOM 717 C CA . PHE A 1 92 ? 0.422 -13.762 -0.742 1.00 94.25 92 PHE A CA 1
ATOM 718 C C . PHE A 1 92 ? 1.273 -14.798 -1.481 1.00 94.25 92 PHE A C 1
ATOM 720 O O . PHE A 1 92 ? 2.240 -14.451 -2.164 1.00 94.25 92 PHE A O 1
ATOM 727 N N . ASP A 1 93 ? 0.880 -16.070 -1.402 1.00 93.25 93 ASP A N 1
ATOM 728 C CA . ASP A 1 93 ? 1.560 -17.166 -2.105 1.00 93.25 93 ASP A CA 1
ATOM 729 C C . ASP A 1 93 ? 1.446 -17.057 -3.628 1.00 93.25 93 ASP A C 1
ATOM 731 O O . ASP A 1 93 ? 2.377 -17.391 -4.354 1.00 93.25 93 ASP A O 1
ATOM 735 N N . PHE A 1 94 ? 0.317 -16.541 -4.113 1.00 92.19 94 PHE A N 1
ATOM 736 C CA . PHE A 1 94 ? 0.035 -16.407 -5.542 1.00 92.19 94 PHE A CA 1
ATOM 737 C C . PHE A 1 94 ? 0.624 -15.133 -6.170 1.00 92.19 94 PHE A C 1
ATOM 739 O O . PHE A 1 94 ? 0.569 -14.978 -7.390 1.00 92.19 94 PHE A O 1
ATOM 746 N N . LEU A 1 95 ? 1.140 -14.195 -5.367 1.00 93.19 95 LEU A N 1
ATOM 747 C CA . LEU A 1 95 ? 1.636 -12.904 -5.842 1.00 93.19 95 LEU A CA 1
ATOM 748 C C . LEU A 1 95 ? 3.165 -12.935 -5.944 1.00 93.19 95 LEU A C 1
ATOM 750 O O . LEU A 1 95 ? 3.886 -12.506 -5.039 1.00 93.19 95 LEU A O 1
ATOM 754 N N . LEU A 1 96 ? 3.658 -13.458 -7.063 1.00 92.81 96 LEU A N 1
ATOM 755 C CA . LEU A 1 96 ? 5.083 -13.663 -7.312 1.00 92.81 96 LEU A CA 1
ATOM 756 C C . LEU A 1 96 ? 5.632 -12.624 -8.295 1.00 92.81 96 LEU A C 1
ATOM 758 O O . LEU A 1 96 ? 4.990 -12.282 -9.284 1.00 92.81 96 LEU A O 1
ATOM 762 N N . GLY A 1 97 ? 6.830 -12.120 -8.005 1.00 87.75 97 GLY A N 1
ATOM 763 C CA . GLY A 1 97 ? 7.593 -11.268 -8.910 1.00 87.75 97 GLY A CA 1
ATOM 764 C C . GLY A 1 97 ? 8.337 -12.064 -9.980 1.00 87.75 97 GLY A C 1
ATOM 765 O O . GLY A 1 97 ? 8.283 -13.291 -10.029 1.00 87.75 97 GLY A O 1
ATOM 766 N N . ASP A 1 98 ? 9.107 -11.350 -10.794 1.00 84.19 98 ASP A N 1
ATOM 767 C CA . ASP A 1 98 ? 9.855 -11.916 -11.921 1.00 84.19 98 ASP A CA 1
ATOM 768 C C . ASP A 1 98 ? 10.938 -12.930 -11.498 1.00 84.19 98 ASP A C 1
ATOM 770 O O . ASP A 1 98 ? 11.227 -13.895 -12.195 1.00 84.19 98 ASP A O 1
ATOM 774 N N . SER A 1 99 ? 11.479 -12.747 -10.298 1.00 82.25 99 SER A N 1
ATOM 775 C CA . SER A 1 99 ? 12.461 -13.615 -9.643 1.00 82.25 99 SER A CA 1
ATOM 776 C C . SER A 1 99 ? 11.837 -14.776 -8.857 1.00 82.25 99 SER A C 1
ATOM 778 O O . SER A 1 99 ? 12.538 -15.436 -8.092 1.00 82.25 99 SER A O 1
ATOM 780 N N . GLY A 1 100 ? 10.518 -14.982 -8.950 1.00 85.00 100 GLY A N 1
ATOM 781 C CA . GLY A 1 100 ? 9.789 -15.987 -8.166 1.00 85.00 100 GLY A CA 1
ATOM 782 C C . GLY A 1 100 ? 9.641 -15.641 -6.679 1.00 85.00 100 GLY A C 1
ATOM 783 O O . GLY A 1 100 ? 9.123 -16.434 -5.898 1.00 85.00 100 GLY A O 1
ATOM 784 N N . ARG A 1 101 ? 10.077 -14.450 -6.250 1.00 89.00 101 ARG A N 1
ATOM 785 C CA . ARG A 1 101 ? 9.904 -13.981 -4.869 1.00 89.00 101 ARG A CA 1
ATOM 786 C C . ARG A 1 101 ? 8.508 -13.404 -4.661 1.00 89.00 101 ARG A C 1
ATOM 788 O O . ARG A 1 101 ? 8.046 -12.605 -5.472 1.00 89.00 101 ARG A O 1
ATOM 795 N N . LYS A 1 102 ? 7.887 -13.730 -3.525 1.00 93.81 102 LYS A N 1
ATOM 796 C CA . LYS A 1 102 ? 6.599 -13.154 -3.105 1.00 93.81 102 LYS A CA 1
ATOM 797 C C . LYS A 1 102 ? 6.701 -11.640 -2.967 1.00 93.81 102 LYS A C 1
ATOM 799 O O . LYS A 1 102 ? 7.586 -11.146 -2.256 1.00 93.81 102 LYS A O 1
ATOM 804 N N . LEU A 1 103 ? 5.795 -10.914 -3.608 1.00 92.25 103 LEU A N 1
ATOM 805 C CA . LEU A 1 103 ? 5.735 -9.461 -3.523 1.00 92.25 103 LEU A CA 1
ATOM 806 C C . LEU A 1 103 ? 4.966 -9.054 -2.259 1.00 92.25 103 LEU A C 1
ATOM 808 O O . LEU A 1 103 ? 3.861 -9.552 -2.046 1.00 92.25 103 LEU A O 1
ATOM 812 N N . PRO A 1 104 ? 5.531 -8.176 -1.412 1.00 93.94 104 PRO A N 1
ATOM 813 C CA . PRO A 1 104 ? 4.801 -7.642 -0.274 1.00 93.94 104 PRO A CA 1
ATOM 814 C C . PRO A 1 104 ? 3.772 -6.599 -0.734 1.00 93.94 104 PRO A C 1
ATOM 816 O O . PRO A 1 104 ? 4.056 -5.817 -1.648 1.00 93.94 104 PRO A O 1
ATOM 819 N N . VAL A 1 105 ? 2.613 -6.583 -0.081 1.00 93.00 105 VAL A N 1
ATOM 820 C CA . VAL A 1 105 ? 1.650 -5.467 -0.081 1.00 93.00 105 VAL A CA 1
ATOM 821 C C . VAL A 1 105 ? 1.797 -4.683 1.220 1.00 93.00 105 VAL A C 1
ATOM 823 O O . VAL A 1 105 ? 2.181 -5.273 2.229 1.00 93.00 105 VAL A O 1
ATOM 826 N N . ASP A 1 106 ? 1.518 -3.381 1.226 1.00 92.25 106 ASP A N 1
ATOM 827 C CA . ASP A 1 106 ? 1.840 -2.540 2.391 1.00 92.25 106 ASP A CA 1
ATOM 828 C C . ASP A 1 106 ? 1.006 -2.925 3.619 1.00 92.25 106 ASP A C 1
ATOM 830 O O . ASP A 1 106 ? 1.557 -3.135 4.707 1.00 92.25 106 ASP A O 1
ATOM 834 N N . VAL A 1 107 ? -0.301 -3.135 3.427 1.00 95.44 107 VAL A N 1
ATOM 835 C CA . VAL A 1 107 ? -1.187 -3.708 4.443 1.00 95.44 107 VAL A CA 1
ATOM 836 C C . VAL A 1 107 ? -2.303 -4.560 3.836 1.00 95.44 107 VAL A C 1
ATOM 838 O O . VAL A 1 107 ? -2.833 -4.259 2.766 1.00 95.44 107 VAL A O 1
ATOM 841 N N . TYR A 1 108 ? -2.679 -5.621 4.548 1.00 96.62 108 TYR A N 1
ATOM 842 C CA . TYR A 1 108 ? -3.821 -6.472 4.227 1.00 96.62 108 TYR A CA 1
ATOM 843 C C . TYR A 1 108 ? -4.757 -6.631 5.430 1.00 96.62 108 TYR A C 1
ATOM 845 O O . TYR A 1 108 ? -4.329 -7.030 6.514 1.00 96.62 108 TYR A O 1
ATOM 853 N N . TYR A 1 109 ? -6.039 -6.345 5.225 1.00 96.00 109 TYR A N 1
ATOM 854 C CA . TYR A 1 109 ? -7.118 -6.518 6.192 1.00 96.00 109 TYR A CA 1
ATOM 855 C C . TYR A 1 109 ? -7.892 -7.795 5.871 1.00 96.00 109 TYR A C 1
ATOM 857 O O . TYR A 1 109 ? -8.811 -7.787 5.053 1.00 96.00 109 TYR A O 1
ATOM 865 N N . GLU A 1 110 ? -7.521 -8.894 6.526 1.00 93.50 110 GLU A N 1
ATOM 866 C CA . GLU A 1 110 ? -8.058 -10.231 6.242 1.00 93.50 110 GLU A CA 1
ATOM 867 C C . GLU A 1 110 ? -9.579 -10.319 6.407 1.00 93.50 110 GLU A C 1
ATOM 869 O O . GLU A 1 110 ? -10.265 -10.845 5.536 1.00 93.50 110 GLU A O 1
ATOM 874 N N . SER A 1 111 ? -10.127 -9.717 7.466 1.00 93.81 111 SER A N 1
ATOM 875 C CA . SER A 1 111 ? -11.571 -9.719 7.731 1.00 93.81 111 SER A CA 1
ATOM 876 C C . SER A 1 111 ? -12.399 -8.972 6.681 1.00 93.81 111 SER A C 1
ATOM 878 O O . SER A 1 111 ? -13.582 -9.261 6.522 1.00 93.81 111 SER A O 1
ATOM 880 N N . LEU A 1 112 ? -11.796 -8.021 5.962 1.00 93.25 112 LEU A N 1
ATOM 881 C CA . LEU A 1 112 ? -12.455 -7.231 4.915 1.00 93.25 112 LEU A CA 1
ATOM 882 C C . LEU A 1 112 ? -12.052 -7.667 3.502 1.00 93.25 112 LEU A C 1
ATOM 884 O O . LEU A 1 112 ? -12.561 -7.113 2.527 1.00 93.25 112 LEU A O 1
ATOM 888 N N . ASN A 1 113 ? -11.129 -8.627 3.394 1.00 94.44 113 ASN A N 1
ATOM 889 C CA . ASN A 1 113 ? -10.455 -9.008 2.160 1.00 94.44 113 ASN A CA 1
ATOM 890 C C . ASN A 1 113 ? -9.963 -7.789 1.349 1.00 94.44 113 ASN A C 1
ATOM 892 O O . ASN A 1 113 ? -10.179 -7.696 0.138 1.00 94.44 113 ASN A O 1
ATOM 896 N N . LEU A 1 114 ? -9.363 -6.822 2.052 1.00 94.69 114 LEU A N 1
ATOM 897 C CA . LEU A 1 114 ? -8.994 -5.505 1.527 1.00 94.69 114 LEU A CA 1
ATOM 898 C C . LEU A 1 114 ? -7.485 -5.295 1.626 1.00 94.69 114 LEU A C 1
ATOM 900 O O . LEU A 1 114 ? -6.903 -5.456 2.701 1.00 94.69 114 LEU A O 1
ATOM 904 N N . VAL A 1 115 ? -6.858 -4.878 0.531 1.00 95.19 115 VAL A N 1
ATOM 905 C CA . VAL A 1 115 ? -5.459 -4.435 0.515 1.00 95.19 115 VAL A CA 1
ATOM 906 C C . VAL A 1 115 ? -5.406 -2.917 0.379 1.00 95.19 115 VAL A C 1
ATOM 908 O O . VAL A 1 115 ? -6.109 -2.327 -0.436 1.00 95.19 115 VAL A O 1
ATOM 911 N N . VAL A 1 116 ? -4.533 -2.274 1.154 1.00 93.44 116 VAL A N 1
ATOM 912 C CA . VAL A 1 116 ? -4.221 -0.848 0.985 1.00 93.44 116 VAL A CA 1
ATOM 913 C C . VAL A 1 116 ? -2.737 -0.714 0.667 1.00 93.44 116 VAL A C 1
ATOM 915 O O . VAL A 1 116 ? -1.890 -1.276 1.360 1.00 93.44 116 VAL A O 1
ATOM 918 N N . GLU A 1 117 ? -2.432 0.025 -0.401 1.00 91.81 117 GLU A N 1
ATOM 919 C CA . GLU A 1 117 ? -1.063 0.341 -0.812 1.00 91.81 117 GLU A CA 1
ATOM 920 C C . GLU A 1 117 ? -0.833 1.851 -0.808 1.00 91.81 117 GLU A C 1
ATOM 922 O O . GLU A 1 117 ? -1.662 2.632 -1.286 1.00 91.81 117 GLU A O 1
ATOM 927 N N . PHE A 1 118 ? 0.316 2.266 -0.286 1.00 89.06 118 PHE A N 1
ATOM 928 C CA . PHE A 1 118 ? 0.743 3.649 -0.239 1.00 89.06 118 PHE A CA 1
ATOM 929 C C . PHE A 1 118 ? 1.524 4.001 -1.508 1.00 89.06 118 PHE A C 1
ATOM 931 O O . PHE A 1 118 ? 2.681 3.629 -1.699 1.00 89.06 118 PHE A O 1
ATOM 938 N N . ASN A 1 119 ? 0.887 4.756 -2.402 1.00 82.69 119 ASN A N 1
ATOM 939 C CA . ASN A 1 119 ? 1.500 5.174 -3.659 1.00 82.69 119 ASN A CA 1
ATOM 940 C C . ASN A 1 119 ? 2.217 6.525 -3.502 1.00 82.69 119 ASN A C 1
ATOM 942 O O . ASN A 1 119 ? 1.631 7.585 -3.742 1.00 82.69 119 ASN A O 1
ATOM 946 N N . GLU A 1 120 ? 3.486 6.505 -3.095 1.00 69.12 120 GLU A N 1
ATOM 947 C CA . GLU A 1 120 ? 4.261 7.736 -2.951 1.00 69.12 120 GLU A CA 1
ATOM 948 C C . GLU A 1 120 ? 4.590 8.349 -4.328 1.00 69.12 120 GLU A C 1
ATOM 950 O O . GLU A 1 120 ? 5.321 7.783 -5.147 1.00 69.12 120 GLU A O 1
ATOM 955 N N . GLN A 1 121 ? 4.085 9.561 -4.588 1.00 60.00 121 GLN A N 1
ATOM 956 C CA . GLN A 1 121 ? 4.248 10.264 -5.872 1.00 60.00 121 GLN A CA 1
ATOM 957 C C . GLN A 1 121 ? 5.716 10.509 -6.275 1.00 60.00 121 GLN A C 1
ATOM 959 O O . GLN A 1 121 ? 5.993 10.755 -7.454 1.00 60.00 121 GLN A O 1
ATOM 964 N N . GLN A 1 122 ? 6.668 10.384 -5.341 1.00 52.28 122 GLN A N 1
ATOM 965 C CA . GLN A 1 122 ? 8.114 10.439 -5.594 1.00 52.28 122 GLN A CA 1
ATOM 966 C C . GLN A 1 122 ? 8.617 9.301 -6.514 1.00 52.28 122 GLN A C 1
ATOM 968 O O . GLN A 1 122 ? 9.744 9.366 -6.998 1.00 52.28 122 GLN A O 1
ATOM 973 N N . HIS A 1 123 ? 7.785 8.302 -6.840 1.00 49.38 123 HIS A N 1
ATOM 974 C CA . HIS A 1 123 ? 8.056 7.280 -7.865 1.00 49.38 123 HIS A CA 1
ATOM 975 C C . HIS A 1 123 ? 7.705 7.697 -9.307 1.00 49.38 123 HIS A C 1
ATOM 977 O O . HIS A 1 123 ? 7.968 6.946 -10.248 1.00 49.38 123 HIS A O 1
ATOM 983 N N . SER A 1 124 ? 7.139 8.892 -9.507 1.00 46.81 124 SER A N 1
ATOM 984 C CA . SER A 1 124 ? 6.698 9.378 -10.828 1.00 46.81 124 SER A CA 1
ATOM 985 C C . SER A 1 124 ? 7.770 10.178 -11.574 1.00 46.81 124 SER A C 1
ATOM 987 O O . SER A 1 124 ? 7.706 10.311 -12.795 1.00 46.81 124 SER A O 1
ATOM 989 N N . LYS A 1 125 ? 8.763 10.717 -10.856 1.00 46.75 12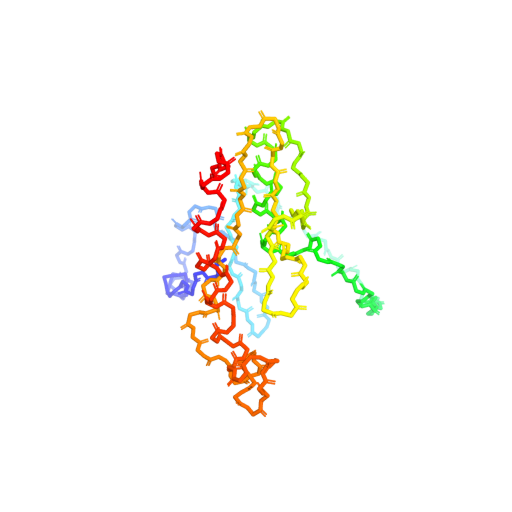5 LYS A N 1
ATOM 990 C CA . LYS A 1 125 ? 9.911 11.426 -11.434 1.00 46.75 125 LYS A CA 1
ATOM 991 C C . LYS A 1 125 ? 11.128 10.522 -11.332 1.00 46.75 125 LYS A C 1
ATOM 993 O O . LYS A 1 125 ? 11.441 10.041 -10.250 1.00 46.75 125 LYS A O 1
ATOM 998 N N . SER A 1 126 ? 11.804 10.286 -12.451 1.00 48.88 126 SER A N 1
ATOM 999 C CA . SER A 1 126 ? 12.999 9.447 -12.487 1.00 48.88 126 SER A CA 1
ATOM 1000 C C . SER A 1 126 ? 14.095 10.047 -11.605 1.00 48.88 126 SER A C 1
ATOM 1002 O O . SER A 1 126 ? 14.676 11.083 -11.945 1.00 48.88 126 SER A O 1
ATOM 1004 N N . ILE A 1 127 ? 14.384 9.421 -10.466 1.00 55.34 127 ILE A N 1
ATOM 1005 C CA . ILE A 1 127 ? 15.523 9.785 -9.622 1.00 55.34 127 ILE A CA 1
ATOM 1006 C C . ILE A 1 127 ? 16.643 8.812 -9.981 1.00 55.34 127 ILE A C 1
ATOM 1008 O O . ILE A 1 127 ? 16.532 7.614 -9.715 1.00 55.34 127 ILE A O 1
ATOM 1012 N N . LYS A 1 128 ? 17.753 9.320 -10.541 1.00 53.44 128 LYS A N 1
ATOM 1013 C CA . LYS A 1 128 ? 18.919 8.510 -10.967 1.00 53.44 128 LYS A CA 1
ATOM 1014 C C . LYS A 1 128 ? 19.376 7.499 -9.903 1.00 53.44 128 LYS A C 1
ATOM 1016 O O . LYS A 1 128 ? 19.742 6.375 -10.230 1.00 53.44 128 LYS A O 1
ATOM 1021 N N . HIS A 1 129 ? 19.295 7.872 -8.624 1.00 53.50 129 HIS A N 1
ATOM 1022 C CA . HIS A 1 129 ? 19.667 7.012 -7.498 1.00 53.50 129 HIS A CA 1
ATOM 1023 C C . HIS A 1 129 ? 18.737 5.794 -7.301 1.00 53.50 129 HIS A C 1
ATOM 1025 O O . HIS A 1 129 ? 19.176 4.735 -6.845 1.00 53.50 129 HIS A O 1
ATOM 1031 N N . PHE A 1 130 ? 17.454 5.927 -7.643 1.00 51.31 130 PHE A N 1
ATOM 1032 C CA . PHE A 1 130 ? 16.419 4.927 -7.378 1.00 51.31 130 PHE A CA 1
ATOM 1033 C C . PHE A 1 130 ? 16.142 4.010 -8.569 1.00 51.31 130 PHE A C 1
ATOM 1035 O O . PHE A 1 130 ? 15.873 2.817 -8.372 1.00 51.31 130 PHE A O 1
ATOM 1042 N N . ASP A 1 131 ? 16.226 4.560 -9.781 1.00 57.12 131 ASP A N 1
ATOM 1043 C CA . ASP A 1 131 ? 16.042 3.808 -11.019 1.00 57.12 131 ASP A CA 1
ATOM 1044 C C . ASP A 1 131 ? 17.269 2.961 -11.336 1.00 57.12 131 ASP A C 1
ATOM 1046 O O . ASP A 1 131 ? 17.120 1.858 -11.848 1.00 57.12 131 ASP A O 1
ATOM 1050 N N . LYS A 1 132 ? 18.473 3.404 -10.939 1.00 61.34 132 LYS A N 1
ATOM 1051 C CA . LYS A 1 132 ? 19.734 2.696 -11.221 1.00 61.34 132 LYS A CA 1
ATOM 1052 C C . LYS A 1 132 ? 19.768 2.249 -12.693 1.00 61.34 132 LYS A C 1
ATOM 1054 O O . LYS A 1 132 ? 19.734 1.043 -12.932 1.00 61.34 132 LYS A O 1
ATOM 1059 N N . PRO A 1 133 ? 19.744 3.190 -13.660 1.00 57.56 133 PRO A N 1
ATOM 1060 C CA . PRO A 1 133 ? 19.695 2.901 -15.102 1.00 57.56 133 PRO A CA 1
ATOM 1061 C C . PRO A 1 133 ? 20.689 1.812 -15.526 1.00 57.56 133 PRO A C 1
ATOM 1063 O O . PRO A 1 133 ? 20.350 0.965 -16.343 1.00 57.56 133 PRO A O 1
A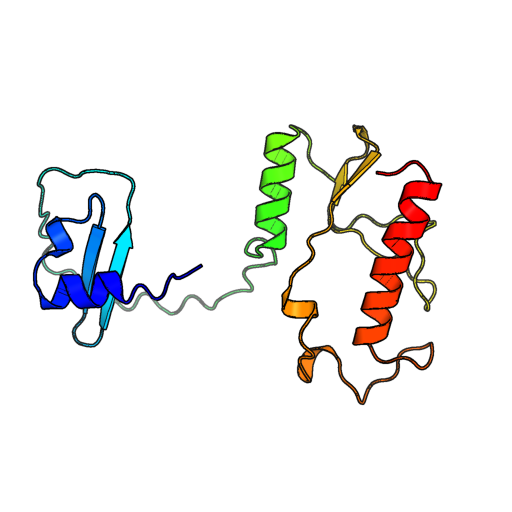TOM 1066 N N . ASP A 1 134 ? 21.841 1.763 -14.858 1.00 59.31 134 ASP A N 1
ATOM 1067 C CA . ASP A 1 134 ? 22.956 0.858 -15.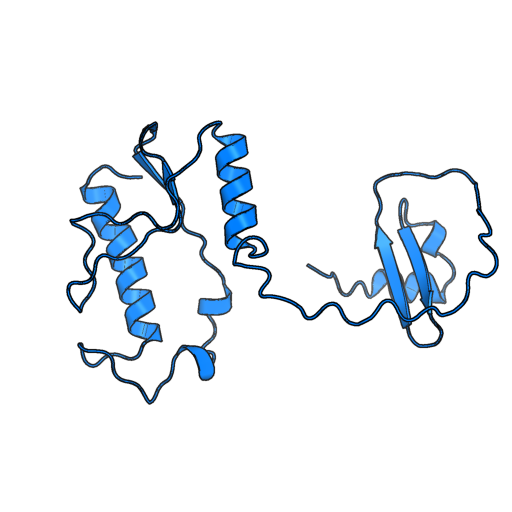147 1.00 59.31 134 ASP A CA 1
ATOM 1068 C C . ASP A 1 134 ? 22.822 -0.543 -14.513 1.00 59.31 134 ASP A C 1
ATOM 1070 O O . ASP A 1 134 ? 23.708 -1.382 -14.665 1.00 59.31 134 ASP A O 1
ATOM 1074 N N . LYS A 1 135 ? 21.746 -0.818 -13.757 1.00 61.28 135 LYS A N 1
ATOM 1075 C CA . LYS A 1 135 ? 21.482 -2.134 -13.152 1.00 61.28 135 LYS A CA 1
ATOM 1076 C C . LYS A 1 135 ? 20.249 -2.778 -13.767 1.00 61.28 135 LYS A C 1
ATOM 1078 O O . LYS A 1 135 ? 19.114 -2.364 -13.526 1.00 61.28 135 LYS A O 1
ATOM 1083 N N . ILE A 1 136 ? 20.510 -3.843 -14.509 1.00 64.75 136 ILE A N 1
ATOM 1084 C CA . ILE A 1 136 ? 19.509 -4.704 -15.123 1.00 64.75 136 ILE A CA 1
ATOM 1085 C C . ILE A 1 136 ? 19.028 -5.729 -14.082 1.00 64.75 136 ILE A C 1
ATOM 1087 O O . ILE A 1 136 ? 19.829 -6.286 -13.328 1.00 64.75 136 ILE A O 1
ATOM 1091 N N . THR A 1 137 ? 17.714 -5.937 -13.979 1.00 70.31 137 THR A N 1
ATOM 1092 C CA . THR A 1 137 ? 17.131 -6.988 -13.130 1.00 70.31 137 THR A CA 1
ATOM 1093 C C . THR A 1 137 ? 17.198 -8.345 -13.834 1.00 70.31 137 THR A C 1
ATOM 1095 O O . THR A 1 137 ? 17.552 -8.426 -15.006 1.00 70.31 137 THR A O 1
ATOM 1098 N N . VAL A 1 138 ? 16.830 -9.428 -13.139 1.00 69.12 138 VAL A N 1
ATOM 1099 C CA . VAL A 1 138 ? 16.839 -10.808 -13.678 1.00 69.12 138 VAL A CA 1
ATOM 1100 C C . VAL A 1 138 ? 16.104 -10.923 -15.024 1.00 69.12 138 VAL A C 1
ATOM 1102 O O . VAL A 1 138 ? 16.454 -11.757 -15.848 1.00 69.12 138 VAL A O 1
ATOM 1105 N N . SER A 1 139 ? 15.134 -10.045 -15.279 1.00 62.88 139 SER A N 1
ATOM 1106 C CA . SER A 1 139 ? 14.326 -10.031 -16.502 1.00 62.88 139 SER A CA 1
ATOM 1107 C C . SER A 1 139 ? 14.771 -9.025 -17.561 1.00 62.88 139 SER A C 1
ATOM 1109 O O . SER A 1 139 ? 13.984 -8.682 -18.437 1.00 62.88 139 SER A O 1
ATOM 1111 N N . GLY A 1 140 ? 15.995 -8.500 -17.489 1.00 74.06 140 GLY A N 1
ATOM 1112 C CA . GLY A 1 140 ? 16.502 -7.597 -18.527 1.00 74.06 140 GLY A CA 1
ATOM 1113 C C . GLY A 1 140 ? 15.991 -6.154 -18.423 1.00 74.06 140 GLY A C 1
ATOM 1114 O O . GLY A 1 140 ? 16.360 -5.315 -19.239 1.00 74.06 140 GLY A O 1
ATOM 1115 N N . VAL A 1 141 ? 15.163 -5.832 -17.421 1.00 75.75 141 VAL A N 1
ATOM 1116 C CA . VAL A 1 141 ? 14.552 -4.503 -17.265 1.00 75.75 141 VAL A CA 1
ATOM 1117 C C . VAL A 1 141 ? 15.259 -3.661 -16.210 1.00 75.75 141 VAL A C 1
ATOM 1119 O O . VAL A 1 141 ? 15.865 -4.167 -15.267 1.00 75.75 141 VAL A O 1
ATOM 1122 N N . ASN A 1 142 ? 15.129 -2.341 -16.323 1.00 79.69 142 ASN A N 1
ATOM 1123 C CA . ASN A 1 142 ? 15.555 -1.438 -15.265 1.00 79.69 142 ASN A CA 1
ATOM 1124 C C . ASN A 1 142 ? 14.660 -1.567 -14.007 1.00 79.69 142 ASN A C 1
ATOM 1126 O O . ASN A 1 142 ? 13.461 -1.848 -14.100 1.00 79.69 142 ASN A O 1
ATOM 1130 N N . ARG A 1 143 ? 15.213 -1.290 -12.818 1.00 78.62 143 ARG A N 1
ATOM 1131 C CA . ARG A 1 143 ? 14.494 -1.350 -11.533 1.00 78.62 143 ARG A CA 1
ATOM 1132 C C . ARG A 1 143 ? 13.215 -0.498 -11.499 1.00 78.62 143 ARG A C 1
ATOM 1134 O O . ARG A 1 143 ? 12.238 -0.932 -10.889 1.00 78.62 143 ARG A O 1
ATOM 1141 N N . GLY A 1 144 ? 13.194 0.677 -12.129 1.00 78.94 144 GLY A N 1
ATOM 1142 C CA . GLY A 1 144 ? 12.000 1.526 -12.229 1.00 78.94 144 GLY A CA 1
ATOM 1143 C C . GLY A 1 144 ? 10.874 0.860 -13.029 1.00 78.94 144 GLY A C 1
ATOM 1144 O O . GLY A 1 144 ? 9.729 0.811 -12.578 1.00 78.94 144 GLY A O 1
ATOM 1145 N N . MET A 1 145 ? 11.209 0.250 -14.170 1.00 81.00 145 MET A N 1
ATOM 1146 C CA . MET A 1 145 ? 10.262 -0.531 -14.979 1.00 81.00 145 MET A CA 1
ATOM 1147 C C . MET A 1 145 ? 9.756 -1.765 -14.230 1.00 81.00 145 MET A C 1
ATOM 1149 O O . MET A 1 145 ? 8.563 -2.054 -14.259 1.00 81.00 145 MET A O 1
ATOM 1153 N N . GLN A 1 146 ? 10.635 -2.442 -13.489 1.00 84.00 146 GLN A N 1
ATOM 1154 C CA . GLN A 1 146 ? 10.252 -3.575 -12.650 1.00 84.00 146 GLN A CA 1
ATOM 1155 C C . GLN A 1 146 ? 9.201 -3.183 -11.593 1.00 84.00 146 GLN A C 1
ATOM 1157 O O . GLN A 1 146 ? 8.241 -3.921 -11.396 1.00 84.00 146 GLN A O 1
ATOM 1162 N N . ARG A 1 147 ? 9.329 -2.009 -10.948 1.00 84.75 147 ARG A N 1
ATOM 1163 C CA . ARG A 1 147 ? 8.315 -1.503 -9.994 1.00 84.75 147 ARG A CA 1
ATOM 1164 C C . ARG A 1 147 ? 6.963 -1.302 -10.668 1.00 84.75 147 ARG A C 1
ATOM 1166 O O . ARG A 1 147 ? 5.979 -1.865 -10.210 1.00 84.75 147 ARG A O 1
ATOM 1173 N N . LYS A 1 148 ? 6.943 -0.619 -11.817 1.00 85.94 148 LYS A N 1
ATOM 1174 C CA . LYS A 1 148 ? 5.711 -0.401 -12.593 1.00 85.94 148 LYS A CA 1
ATOM 1175 C C . LYS A 1 148 ? 5.032 -1.715 -12.987 1.00 85.94 148 LYS A C 1
ATOM 1177 O O . LYS A 1 148 ? 3.809 -1.819 -12.927 1.00 85.94 148 LYS A O 1
ATOM 1182 N N . MET A 1 149 ? 5.815 -2.722 -13.384 1.00 87.69 149 MET A N 1
ATOM 1183 C CA . MET A 1 149 ? 5.283 -4.052 -13.690 1.00 87.69 149 MET A CA 1
ATOM 1184 C C . MET A 1 149 ? 4.670 -4.720 -12.458 1.00 87.69 149 MET A C 1
ATOM 1186 O O . MET A 1 149 ? 3.597 -5.306 -12.567 1.00 87.69 149 MET A O 1
ATOM 1190 N N . TYR A 1 150 ? 5.301 -4.600 -11.290 1.00 90.56 150 TYR A N 1
ATOM 1191 C CA . TYR A 1 150 ? 4.770 -5.149 -10.041 1.00 90.56 150 TYR A CA 1
ATOM 1192 C C . TYR A 1 150 ? 3.491 -4.453 -9.589 1.00 90.56 150 TYR A C 1
ATOM 1194 O O . TYR A 1 150 ? 2.528 -5.141 -9.261 1.00 90.56 150 TYR A O 1
ATOM 1202 N N . ASP A 1 151 ? 3.426 -3.126 -9.661 1.00 89.50 151 ASP A N 1
ATOM 1203 C CA . ASP A 1 151 ? 2.215 -2.376 -9.312 1.00 89.50 151 ASP A CA 1
ATOM 1204 C C . ASP A 1 151 ? 1.048 -2.767 -10.235 1.00 89.50 151 ASP A C 1
ATOM 1206 O O . ASP A 1 151 ? -0.089 -2.955 -9.795 1.00 89.50 151 ASP A O 1
ATOM 1210 N N . LYS A 1 152 ? 1.327 -2.961 -11.533 1.00 90.44 152 LYS A N 1
ATOM 1211 C CA . LYS A 1 152 ? 0.340 -3.464 -12.500 1.00 90.44 152 LYS A CA 1
ATOM 1212 C C . LYS A 1 152 ? -0.086 -4.900 -12.186 1.00 90.44 152 LYS A C 1
ATOM 1214 O O . LYS A 1 152 ? -1.275 -5.215 -12.280 1.00 90.44 152 LYS A O 1
ATOM 1219 N N . LEU A 1 153 ? 0.859 -5.766 -11.818 1.00 91.25 153 LEU A N 1
ATOM 1220 C CA . LEU A 1 153 ? 0.583 -7.156 -11.465 1.00 91.25 153 LEU A CA 1
ATOM 1221 C C . LEU A 1 153 ? -0.347 -7.235 -10.253 1.00 91.25 153 LEU A C 1
ATOM 1223 O O . LEU A 1 153 ? -1.369 -7.910 -10.326 1.00 91.25 153 LEU A O 1
ATOM 1227 N N . LYS A 1 154 ? -0.055 -6.486 -9.185 1.00 91.62 154 LYS A N 1
ATOM 1228 C CA . LYS A 1 154 ? -0.894 -6.411 -7.980 1.00 91.62 154 LYS A CA 1
ATOM 1229 C C . LYS A 1 154 ? -2.323 -5.982 -8.304 1.00 91.62 154 LYS A C 1
ATOM 1231 O O . LYS A 1 154 ? -3.259 -6.716 -7.995 1.00 91.62 154 LYS A O 1
ATOM 1236 N N . ARG A 1 155 ? -2.480 -4.876 -9.043 1.00 90.81 155 ARG A N 1
ATOM 1237 C CA . ARG A 1 155 ? -3.788 -4.375 -9.509 1.00 90.81 155 ARG A CA 1
ATOM 1238 C C . ARG A 1 155 ? -4.572 -5.381 -10.348 1.00 90.81 155 ARG A C 1
ATOM 1240 O O . ARG A 1 155 ? -5.791 -5.312 -10.392 1.00 90.81 155 ARG A O 1
ATOM 1247 N N . THR A 1 156 ? -3.889 -6.294 -11.035 1.00 92.06 156 THR A N 1
ATOM 1248 C CA . THR A 1 156 ? -4.540 -7.283 -11.906 1.00 92.06 156 THR A CA 1
ATOM 1249 C C . THR A 1 156 ? -4.851 -8.587 -11.172 1.00 92.06 156 THR A C 1
ATOM 1251 O O . THR A 1 156 ? -5.865 -9.222 -11.447 1.00 92.06 156 THR A O 1
ATOM 1254 N N . VAL A 1 157 ? -3.968 -9.029 -10.275 1.00 93.50 157 VAL A N 1
ATOM 1255 C CA . VAL A 1 157 ? -4.043 -10.349 -9.635 1.00 93.50 157 VAL A CA 1
ATOM 1256 C C . VAL A 1 157 ? -4.901 -10.325 -8.373 1.00 93.50 157 VAL A C 1
ATOM 1258 O O . VAL A 1 157 ? -5.651 -11.276 -8.163 1.00 93.50 157 VAL A O 1
ATOM 1261 N N . LEU A 1 158 ? -4.839 -9.259 -7.565 1.00 93.12 158 LEU A N 1
ATOM 1262 C CA . LEU A 1 158 ? -5.622 -9.160 -6.325 1.00 93.12 158 LEU A CA 1
ATOM 1263 C C . LEU A 1 158 ? -7.140 -9.229 -6.601 1.00 93.12 158 LEU A C 1
ATOM 1265 O O . LEU A 1 158 ? -7.783 -10.125 -6.044 1.00 93.12 158 LEU A O 1
ATOM 1269 N N . PRO A 1 159 ? -7.708 -8.459 -7.558 1.00 93.56 159 PRO A N 1
ATOM 1270 C CA . PRO A 1 159 ? -9.143 -8.533 -7.845 1.00 93.56 159 PRO A CA 1
ATOM 1271 C C . PRO A 1 159 ? -9.591 -9.890 -8.391 1.00 93.56 159 PRO A C 1
ATOM 1273 O O . PRO A 1 159 ? -10.681 -10.360 -8.076 1.00 93.56 159 PRO A O 1
ATOM 1276 N N . LYS A 1 160 ? -8.734 -10.582 -9.159 1.00 93.94 160 LYS A N 1
ATOM 1277 C CA . LYS A 1 160 ? -9.017 -11.942 -9.660 1.00 93.94 160 LYS A CA 1
ATOM 1278 C C . LYS A 1 160 ? -9.144 -12.977 -8.541 1.00 93.94 160 LYS A C 1
ATOM 1280 O O . LYS A 1 160 ? -9.726 -14.034 -8.759 1.00 93.94 160 LYS A O 1
ATOM 1285 N N . ARG A 1 161 ? -8.583 -12.697 -7.364 1.00 91.06 161 ARG A N 1
ATOM 1286 C CA . ARG A 1 161 ? -8.688 -13.533 -6.161 1.00 91.06 161 ARG A CA 1
ATOM 1287 C C . ARG A 1 161 ? -9.794 -13.058 -5.212 1.00 91.06 161 ARG A C 1
ATOM 1289 O O . ARG A 1 161 ? -9.878 -13.553 -4.096 1.00 91.06 161 ARG A O 1
ATOM 1296 N N . GLY A 1 162 ? -10.632 -12.113 -5.647 1.00 92.06 162 GLY A N 1
ATOM 1297 C CA . GLY A 1 162 ? -11.708 -11.534 -4.842 1.00 92.06 162 GLY A CA 1
ATOM 1298 C C . GLY A 1 162 ? -11.232 -10.530 -3.791 1.00 92.06 162 GLY A C 1
ATOM 1299 O O . GLY A 1 162 ? -12.047 -10.084 -2.986 1.00 92.06 162 GLY A O 1
ATOM 1300 N N . ILE A 1 163 ? -9.941 -10.185 -3.797 1.00 93.06 163 ILE A N 1
ATOM 1301 C CA . ILE A 1 163 ? -9.340 -9.201 -2.896 1.00 93.06 163 ILE A CA 1
ATOM 1302 C C . ILE A 1 163 ? -9.555 -7.814 -3.493 1.00 93.06 163 ILE A C 1
ATOM 1304 O O . ILE A 1 163 ? -9.280 -7.605 -4.679 1.00 93.06 163 ILE A O 1
ATOM 1308 N N . ARG A 1 164 ? -10.065 -6.894 -2.679 1.00 90.25 164 ARG A N 1
ATOM 1309 C CA . ARG A 1 164 ? -10.337 -5.512 -3.083 1.00 90.25 164 ARG A CA 1
ATOM 1310 C C . ARG A 1 164 ? -9.105 -4.631 -2.945 1.00 90.25 164 ARG A C 1
ATOM 1312 O O . ARG A 1 164 ? -8.357 -4.817 -1.956 1.00 90.25 164 ARG A O 1
#